Protein AF-A0A8K0NJN9-F1 (afdb_monomer_lite)

Radius of gyration: 17.13 Å; chains: 1; bounding box: 61×33×38 Å

Foldseek 3Di:
DPPPQLAAAEAEPPDDDPPPPDPPPPPVVVLVVQVVVLLVVLCVPLNDQSSQFRYKYFPFDFDKDWDDDPNWIWIDDTWTKIFTAGPVRDTPWIWTADPPDQVNGRIATPPCSSVVNDGSRVRTDTDPPPPPPDPD

Secondary structure (DSSP, 8-state):
-------PEEE------TT-S-GGG--HHHHHHHHHHHHHHHHHHH-SSGGG--EEEE-S-SEEEEEEETTEEEEEEEEEEEEEE-TT--EEEEEEEEEEEETTEEEEESSGGGTTT--GGGGPEE----------

Sequence (136 aa):
MSKSSQGIKFVWKNLKDKGSSSSSNFNRTKAQELICGSIETASKQYGGKIRNATTVEEVDVPHTTNHRVNDKVYTDPMHTVLEMKNEKDKRITTAHFYWDKLGGKYLWYSKLTFNGAASSKDHWIEEDSNDEEKKE

pLDDT: mean 80.74, std 17.08, range [32.06, 96.06]

Organism: NCBI:txid83212

Structure (mmCIF, N/CA/C/O backbone):
data_AF-A0A8K0NJN9-F1
#
_entry.id   AF-A0A8K0NJN9-F1
#
loop_
_atom_site.group_PDB
_atom_site.id
_atom_site.type_symbol
_atom_site.label_atom_id
_atom_site.label_alt_id
_atom_site.label_comp_id
_atom_site.label_asym_id
_atom_site.label_entity_id
_atom_site.label_seq_id
_atom_site.pdbx_PDB_ins_code
_atom_site.Cartn_x
_atom_site.Cartn_y
_atom_site.Cartn_z
_atom_site.occupancy
_atom_site.B_iso_or_equiv
_atom_site.auth_seq_id
_atom_site.auth_comp_id
_atom_site.auth_asym_id
_atom_site.auth_atom_id
_atom_site.pdbx_PDB_model_num
ATOM 1 N N . MET A 1 1 ? -23.543 17.619 6.885 1.00 32.06 1 MET A N 1
ATOM 2 C CA . MET A 1 1 ? -22.749 17.096 8.019 1.00 32.06 1 MET A CA 1
ATOM 3 C C . MET A 1 1 ? -21.691 16.147 7.473 1.00 32.06 1 MET A C 1
ATOM 5 O O . MET A 1 1 ? -22.043 15.064 7.018 1.00 32.06 1 MET A O 1
ATOM 9 N N . SER A 1 2 ? -20.429 16.583 7.410 1.00 34.75 2 SER A N 1
ATOM 10 C CA . SER A 1 2 ? -19.317 15.740 6.952 1.00 34.75 2 SER A CA 1
ATOM 11 C C . SER A 1 2 ? -19.036 14.703 8.038 1.00 34.75 2 SER A C 1
ATOM 13 O O . SER A 1 2 ? -18.742 15.079 9.169 1.00 34.75 2 SER A O 1
ATOM 15 N N . LYS A 1 3 ? -19.231 13.413 7.741 1.00 40.59 3 LYS A N 1
ATOM 16 C CA . LYS A 1 3 ? -18.891 12.327 8.668 1.00 40.59 3 LYS A CA 1
ATOM 17 C C . LYS A 1 3 ? -17.393 12.424 8.936 1.00 40.59 3 LYS A C 1
ATOM 19 O O . LYS A 1 3 ? -16.617 12.183 8.016 1.00 40.59 3 LYS A O 1
ATOM 24 N N . SER A 1 4 ? -17.023 12.791 10.160 1.00 37.09 4 SER A N 1
ATOM 25 C CA . SER A 1 4 ? -15.656 12.732 10.664 1.00 37.09 4 SER A CA 1
ATOM 26 C C . SER A 1 4 ? -15.038 11.414 10.210 1.00 37.09 4 SER A C 1
ATOM 28 O O . SER A 1 4 ? -15.614 10.350 10.456 1.00 37.09 4 SER A O 1
ATOM 30 N N . SER A 1 5 ? -13.934 11.484 9.468 1.00 50.25 5 SER A N 1
ATOM 31 C CA . SER A 1 5 ? -13.149 10.306 9.127 1.00 50.25 5 SER A CA 1
ATOM 32 C C . SER A 1 5 ? -12.854 9.572 10.432 1.00 50.25 5 SER A C 1
ATOM 34 O O . SER A 1 5 ? -12.302 10.147 11.368 1.00 50.25 5 SER A O 1
ATOM 36 N N . GLN A 1 6 ? -13.305 8.321 10.531 1.00 59.25 6 GLN A N 1
ATOM 37 C CA . GLN A 1 6 ? -12.907 7.416 11.605 1.00 59.25 6 GLN A CA 1
ATOM 38 C C . GLN A 1 6 ? -11.375 7.477 11.643 1.00 59.25 6 GLN A C 1
ATOM 40 O O . GLN A 1 6 ? -10.736 7.210 10.623 1.00 59.25 6 GLN A O 1
ATOM 45 N N . GLY A 1 7 ? -10.798 7.966 12.743 1.00 74.56 7 GLY A N 1
ATOM 46 C CA . GLY A 1 7 ? -9.361 8.207 12.821 1.00 74.56 7 GLY A CA 1
ATOM 47 C C . GLY A 1 7 ? -8.625 6.884 12.666 1.00 74.56 7 GLY A C 1
ATOM 48 O O . GLY A 1 7 ? -8.637 6.068 13.583 1.00 74.56 7 GLY A O 1
ATOM 49 N N . ILE A 1 8 ? -8.035 6.645 11.494 1.00 87.69 8 ILE A N 1
ATOM 50 C CA . ILE A 1 8 ? -7.273 5.425 11.234 1.00 87.69 8 ILE A CA 1
ATOM 51 C C . ILE A 1 8 ? -6.042 5.451 12.140 1.00 87.69 8 ILE A C 1
ATOM 53 O O . ILE A 1 8 ? -5.221 6.367 12.068 1.00 87.69 8 ILE A O 1
ATOM 57 N N . LYS A 1 9 ? -5.905 4.439 12.996 1.00 91.38 9 LYS A N 1
ATOM 58 C CA . LYS A 1 9 ? -4.721 4.245 13.826 1.00 91.38 9 LYS A CA 1
ATOM 59 C C . LYS A 1 9 ? -3.587 3.695 12.967 1.00 91.38 9 LYS A C 1
ATOM 61 O O . LYS A 1 9 ? -3.761 2.688 12.286 1.00 91.38 9 LYS A O 1
ATOM 66 N N . PHE A 1 10 ? -2.410 4.296 13.070 1.00 91.00 10 PHE A N 1
ATOM 67 C CA . PHE A 1 10 ? -1.199 3.771 12.449 1.00 91.00 10 PHE A CA 1
ATOM 68 C C . PHE A 1 10 ? -0.312 3.093 13.487 1.00 91.00 10 PHE A C 1
ATOM 70 O O . PHE A 1 10 ? -0.076 3.631 14.569 1.00 91.00 10 PHE A O 1
ATOM 77 N N . VAL A 1 11 ? 0.174 1.901 13.153 1.00 91.75 11 VAL A N 1
ATOM 78 C CA . VAL A 1 11 ? 1.130 1.142 13.960 1.00 91.75 11 VAL A CA 1
ATOM 79 C C . VAL A 1 11 ? 2.398 0.960 13.134 1.00 91.75 11 VAL A C 1
ATOM 81 O O . VAL A 1 11 ? 2.503 0.038 12.330 1.00 91.75 11 VAL A O 1
ATOM 84 N N . TRP A 1 12 ? 3.355 1.867 13.330 1.00 87.44 12 TRP A N 1
ATOM 85 C CA . TRP A 1 12 ? 4.695 1.780 12.749 1.00 87.44 12 TRP A CA 1
ATOM 86 C C . TRP A 1 12 ? 5.577 0.932 13.658 1.00 87.44 12 TRP A C 1
ATOM 88 O O . TRP A 1 12 ? 5.819 1.307 14.808 1.00 87.44 12 TRP A O 1
ATOM 98 N N . LYS A 1 13 ? 6.050 -0.213 13.170 1.00 83.69 13 LYS A N 1
ATOM 99 C CA . LYS A 1 13 ? 6.744 -1.194 14.010 1.00 83.69 13 LYS A CA 1
ATOM 100 C C . LYS A 1 13 ? 8.228 -0.900 14.199 1.00 83.69 13 LYS A C 1
ATOM 102 O O . LYS A 1 13 ? 8.862 -1.573 15.005 1.00 83.69 13 LYS A O 1
ATOM 107 N N . ASN A 1 14 ? 8.774 0.122 13.529 1.00 72.94 14 ASN A N 1
ATOM 108 C CA . ASN A 1 14 ? 10.221 0.386 13.523 1.00 72.94 14 ASN A CA 1
ATOM 109 C C . ASN A 1 14 ? 10.999 -0.881 13.151 1.00 72.94 14 ASN A C 1
ATOM 111 O O . ASN A 1 14 ? 11.968 -1.242 13.823 1.00 72.94 14 ASN A O 1
ATOM 115 N N . LEU A 1 15 ? 10.527 -1.577 12.118 1.00 71.75 15 LEU A N 1
ATOM 116 C CA . LEU A 1 15 ? 11.186 -2.779 11.641 1.00 71.75 15 LEU A CA 1
ATOM 117 C C . LEU A 1 15 ? 12.607 -2.392 11.210 1.00 71.75 15 LEU A C 1
ATOM 119 O O . LEU A 1 15 ? 12.816 -1.382 10.538 1.00 71.75 15 LEU A O 1
ATOM 123 N N . LYS A 1 16 ? 13.596 -3.136 11.702 1.00 62.12 16 LYS A N 1
ATOM 124 C CA . LYS A 1 16 ? 15.005 -2.936 11.370 1.00 62.12 16 LYS A CA 1
ATOM 125 C C . LYS A 1 16 ? 15.432 -4.105 10.509 1.00 62.12 16 LYS A C 1
ATOM 127 O O . LYS A 1 16 ? 15.425 -5.224 11.015 1.00 62.12 16 LYS A O 1
ATOM 132 N N . ASP A 1 17 ? 15.887 -3.834 9.294 1.00 54.69 17 ASP A N 1
ATOM 133 C CA . ASP A 1 17 ? 16.614 -4.834 8.523 1.00 54.69 17 ASP A CA 1
ATOM 134 C C . ASP A 1 17 ? 18.117 -4.633 8.673 1.00 54.69 17 ASP A C 1
ATOM 136 O O . ASP A 1 17 ? 18.657 -3.538 8.495 1.00 54.69 17 ASP A O 1
ATOM 140 N N . LYS A 1 18 ? 18.805 -5.723 9.018 1.00 45.16 18 LYS A N 1
ATOM 141 C CA . LYS A 1 18 ? 20.260 -5.829 8.923 1.00 45.16 18 LYS A CA 1
ATOM 142 C C . LYS A 1 18 ? 20.634 -5.822 7.436 1.00 45.16 18 LYS A C 1
ATOM 144 O O . LYS A 1 18 ? 20.739 -6.884 6.841 1.00 45.16 18 LYS A O 1
ATOM 149 N N . GLY A 1 19 ? 20.828 -4.646 6.843 1.00 42.25 19 GLY A N 1
ATOM 150 C CA . GLY A 1 19 ? 21.400 -4.527 5.493 1.00 42.25 19 GLY A CA 1
ATOM 151 C C . GLY A 1 19 ? 20.659 -3.621 4.512 1.00 42.25 19 GLY A C 1
ATOM 152 O O . GLY A 1 19 ? 21.197 -3.362 3.442 1.00 42.25 19 GLY A O 1
ATOM 153 N N . SER A 1 20 ? 19.488 -3.084 4.864 1.00 46.72 20 SER A N 1
ATOM 154 C CA . SER A 1 20 ? 18.871 -2.013 4.074 1.00 46.72 20 SER A CA 1
ATOM 155 C C . SER A 1 20 ? 19.560 -0.694 4.418 1.00 46.72 20 SER A C 1
ATOM 157 O O . SER A 1 20 ? 19.474 -0.204 5.550 1.00 46.72 20 SER A O 1
ATOM 159 N N . SER A 1 21 ? 20.314 -0.151 3.465 1.00 43.78 21 SER A N 1
ATOM 160 C CA . SER A 1 21 ? 20.948 1.160 3.547 1.00 43.78 21 SER A CA 1
ATOM 161 C C . SER A 1 21 ? 19.873 2.210 3.832 1.00 43.78 21 SER A C 1
ATOM 163 O O . SER A 1 21 ? 19.175 2.688 2.945 1.00 43.78 21 SER A O 1
ATOM 165 N N . SER A 1 22 ? 19.778 2.592 5.100 1.00 43.72 22 SER A N 1
ATOM 166 C CA . SER A 1 22 ? 19.218 3.864 5.536 1.00 43.72 22 SER A CA 1
ATOM 167 C C . SER A 1 22 ? 17.709 4.032 5.325 1.00 43.72 22 SER A C 1
ATOM 169 O O . SER A 1 22 ? 17.236 4.871 4.561 1.00 43.72 22 SER A O 1
ATOM 171 N N . SER A 1 23 ? 16.953 3.411 6.230 1.00 48.59 23 SER A N 1
ATOM 172 C CA . SER A 1 23 ? 15.639 3.863 6.715 1.00 48.59 23 SER A CA 1
ATOM 173 C C . SER A 1 23 ? 15.642 5.284 7.334 1.00 48.59 23 SER A C 1
ATOM 175 O O . SER A 1 23 ? 14.732 5.634 8.086 1.00 48.59 23 SER A O 1
ATOM 177 N N . SER A 1 24 ? 16.670 6.110 7.095 1.00 50.38 24 SER A N 1
ATOM 178 C CA . SER A 1 24 ? 16.899 7.383 7.792 1.00 50.38 24 SER A CA 1
ATOM 179 C C . SER A 1 24 ? 16.035 8.538 7.280 1.00 50.38 24 SER A C 1
ATOM 181 O O . SER A 1 24 ? 15.949 9.556 7.957 1.00 50.38 24 SER A O 1
ATOM 183 N N . ASN A 1 25 ? 15.356 8.381 6.136 1.00 57.81 25 ASN A N 1
ATOM 184 C CA . ASN A 1 25 ? 14.527 9.432 5.525 1.00 57.81 25 ASN A CA 1
ATOM 185 C C . ASN A 1 25 ? 13.031 9.069 5.420 1.00 57.81 25 ASN A C 1
ATOM 187 O O . ASN A 1 25 ? 12.273 9.766 4.742 1.00 57.81 25 ASN A O 1
ATOM 191 N N . PHE A 1 26 ? 12.574 7.997 6.081 1.00 70.50 26 PHE A N 1
ATOM 192 C CA . PHE A 1 26 ? 11.159 7.613 6.050 1.00 70.50 26 PHE A CA 1
ATOM 193 C C . PHE A 1 26 ? 10.301 8.589 6.871 1.00 70.50 26 PHE A C 1
ATOM 195 O O . PHE A 1 26 ? 10.194 8.498 8.097 1.00 70.50 26 PHE A O 1
ATOM 202 N N . ASN A 1 27 ? 9.667 9.543 6.186 1.00 82.31 27 ASN A N 1
ATOM 203 C CA . ASN A 1 27 ? 8.772 10.515 6.808 1.00 82.31 27 ASN A CA 1
ATOM 204 C C . ASN A 1 27 ? 7.382 9.905 7.049 1.00 82.31 27 ASN A C 1
ATOM 206 O O . ASN A 1 27 ? 6.471 10.040 6.232 1.00 82.31 27 ASN A O 1
ATOM 210 N N . ARG A 1 28 ? 7.212 9.266 8.209 1.00 84.50 28 ARG A N 1
ATOM 211 C CA . ARG A 1 28 ? 5.945 8.644 8.631 1.00 84.50 28 ARG A CA 1
ATOM 212 C C . ARG A 1 28 ? 4.742 9.566 8.531 1.00 84.50 28 ARG A C 1
ATOM 214 O O . ARG A 1 28 ? 3.685 9.115 8.115 1.00 84.50 28 ARG A O 1
ATOM 221 N N . THR A 1 29 ? 4.889 10.843 8.869 1.00 87.12 29 THR A N 1
ATOM 222 C CA . THR A 1 29 ? 3.782 11.804 8.791 1.00 87.12 29 THR A CA 1
ATOM 223 C C . THR A 1 29 ? 3.277 11.928 7.356 1.00 87.12 29 THR A C 1
ATOM 225 O O . THR A 1 29 ? 2.092 11.720 7.108 1.00 87.12 29 THR A O 1
ATOM 228 N N . LYS A 1 30 ? 4.188 12.138 6.398 1.00 88.50 30 LYS A N 1
ATOM 229 C CA . LYS A 1 30 ? 3.845 12.184 4.971 1.00 88.50 30 LYS A CA 1
ATOM 230 C C . LYS A 1 30 ? 3.271 10.849 4.481 1.00 88.50 30 LYS A C 1
ATOM 232 O O . LYS A 1 30 ? 2.302 10.843 3.729 1.00 88.50 30 LYS A O 1
ATOM 237 N N . ALA A 1 31 ? 3.822 9.720 4.934 1.00 88.31 31 ALA A N 1
ATOM 238 C CA . ALA A 1 31 ? 3.291 8.392 4.612 1.00 88.31 31 ALA A CA 1
ATOM 239 C C . ALA A 1 31 ? 1.815 8.270 5.006 1.00 88.31 31 ALA A C 1
ATOM 241 O O . ALA A 1 31 ? 0.981 7.888 4.190 1.00 88.31 31 ALA A O 1
ATOM 242 N N . GLN A 1 32 ? 1.489 8.632 6.251 1.00 91.81 32 GLN A N 1
ATOM 243 C CA . GLN A 1 32 ? 0.131 8.563 6.787 1.00 91.81 32 GLN A CA 1
ATOM 244 C C . GLN A 1 32 ? -0.840 9.404 5.963 1.00 91.81 32 GLN A C 1
ATOM 246 O O . GLN A 1 32 ? -1.923 8.925 5.643 1.00 91.81 32 GLN A O 1
ATOM 251 N N . GLU A 1 33 ? -0.455 10.624 5.584 1.00 91.19 33 GLU A N 1
ATOM 252 C CA . GLU A 1 33 ? -1.283 11.502 4.749 1.00 91.19 33 GLU A CA 1
ATOM 253 C C . GLU A 1 33 ? -1.594 10.861 3.390 1.00 91.19 33 GLU A C 1
ATOM 255 O O . GLU A 1 33 ? -2.758 10.774 2.990 1.00 91.19 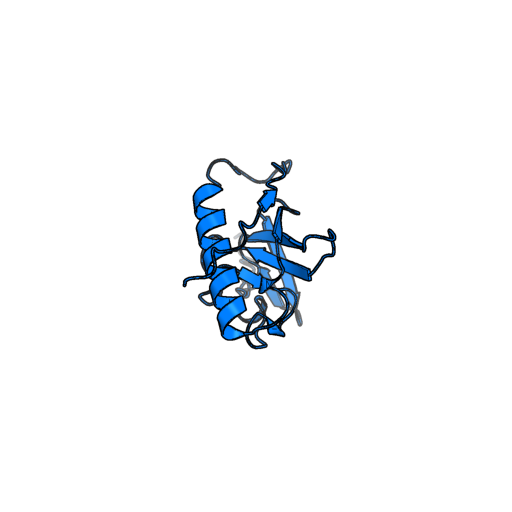33 GLU A O 1
ATOM 260 N N . LEU A 1 34 ? -0.567 10.342 2.708 1.00 92.50 34 LEU A N 1
ATOM 261 C CA . LEU A 1 34 ? -0.712 9.692 1.403 1.00 92.50 34 LEU A CA 1
ATOM 262 C C . LEU A 1 34 ? -1.536 8.400 1.485 1.00 92.50 34 LEU A C 1
ATOM 264 O O . LEU A 1 34 ? -2.374 8.136 0.615 1.00 92.50 34 LEU A O 1
ATOM 268 N N . ILE A 1 35 ? -1.327 7.607 2.539 1.00 92.44 35 ILE A N 1
ATOM 269 C CA . ILE A 1 35 ? -2.073 6.375 2.805 1.00 92.44 35 ILE A CA 1
ATOM 270 C C . ILE A 1 35 ? -3.541 6.703 3.079 1.00 92.44 35 ILE A C 1
ATOM 272 O O . ILE A 1 35 ? -4.418 6.128 2.437 1.00 92.44 35 ILE A O 1
ATOM 276 N N . CYS A 1 36 ? -3.826 7.664 3.961 1.00 91.06 36 CYS A N 1
ATOM 277 C CA . CYS A 1 36 ? -5.186 8.112 4.260 1.00 91.06 36 CYS A CA 1
ATOM 278 C C . CYS A 1 36 ? -5.911 8.609 3.006 1.00 91.06 36 CYS A C 1
ATOM 280 O O . CYS A 1 36 ? -7.024 8.157 2.735 1.00 91.06 36 CYS A O 1
ATOM 282 N N . GLY A 1 37 ? -5.278 9.468 2.200 1.00 90.00 37 GLY A N 1
ATOM 283 C CA . GLY A 1 37 ? -5.876 9.963 0.955 1.00 90.00 37 GLY A CA 1
ATOM 284 C C . GLY A 1 37 ? -6.151 8.846 -0.060 1.00 90.00 37 GLY A C 1
ATOM 285 O O . GLY A 1 37 ? -7.196 8.830 -0.720 1.00 90.00 37 GLY A O 1
ATOM 286 N N . SER A 1 38 ? -5.255 7.859 -0.144 1.00 90.56 38 SER A N 1
ATOM 287 C CA . SER A 1 38 ? -5.431 6.688 -1.011 1.00 90.56 38 SER A CA 1
ATOM 288 C C . SER A 1 38 ? -6.581 5.790 -0.534 1.00 90.56 38 SER A C 1
ATOM 290 O O . SER A 1 38 ? -7.412 5.373 -1.342 1.00 90.56 38 SER A O 1
ATOM 292 N N . ILE A 1 39 ? -6.694 5.557 0.779 1.00 89.81 39 ILE A N 1
ATOM 293 C CA . ILE A 1 39 ? -7.795 4.798 1.396 1.00 89.81 39 ILE A CA 1
ATOM 294 C C . ILE A 1 39 ? -9.136 5.506 1.199 1.00 89.81 39 ILE A C 1
ATOM 296 O O . ILE A 1 39 ? -10.139 4.853 0.901 1.00 89.81 39 ILE A O 1
ATOM 300 N N . GLU A 1 40 ? -9.177 6.829 1.353 1.00 87.50 40 GLU A N 1
ATOM 301 C CA . GLU A 1 40 ? -10.386 7.622 1.141 1.00 87.50 40 GLU A CA 1
ATOM 302 C C . GLU A 1 40 ? -10.851 7.538 -0.318 1.00 87.50 40 GLU A C 1
ATOM 304 O O . GLU A 1 40 ? -12.028 7.272 -0.579 1.00 87.50 40 GLU A O 1
ATOM 309 N N . THR A 1 41 ? -9.921 7.687 -1.266 1.00 86.94 41 THR A N 1
ATOM 310 C CA . THR A 1 41 ? -10.195 7.549 -2.704 1.00 86.94 41 THR A CA 1
ATOM 311 C C . THR A 1 41 ? -10.737 6.158 -3.022 1.00 86.94 41 THR A C 1
ATOM 313 O O . THR A 1 41 ? -11.813 6.035 -3.607 1.00 86.94 41 THR A O 1
ATOM 316 N N . ALA A 1 42 ? -10.061 5.102 -2.559 1.00 86.06 42 ALA A N 1
ATOM 317 C CA . ALA A 1 42 ? -10.500 3.726 -2.769 1.00 86.06 42 ALA A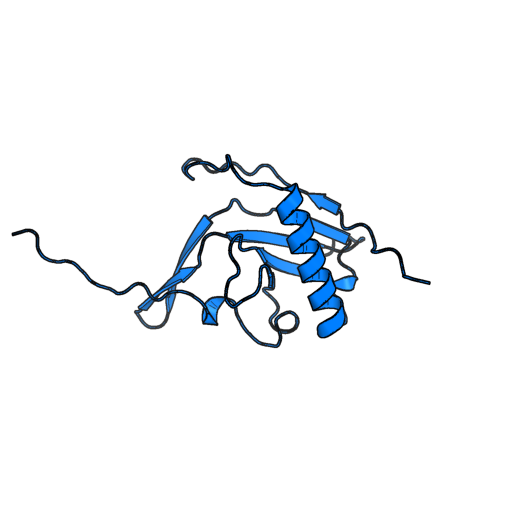 CA 1
ATOM 318 C C . ALA A 1 42 ? -11.866 3.441 -2.118 1.00 86.06 42 ALA A C 1
ATOM 320 O O . ALA A 1 42 ? -12.707 2.759 -2.703 1.00 86.06 42 ALA A O 1
ATOM 321 N N . SER A 1 43 ? -12.124 3.998 -0.929 1.00 84.56 43 SER A N 1
ATOM 322 C CA . SER A 1 43 ? -13.410 3.870 -0.230 1.00 84.56 43 SER A CA 1
ATOM 323 C C . SER A 1 43 ? -14.558 4.516 -1.000 1.00 84.56 43 SER A C 1
ATOM 325 O O . SER A 1 43 ? -15.656 3.959 -1.027 1.00 84.56 43 SER A O 1
ATOM 327 N N . LYS A 1 44 ? -14.317 5.687 -1.603 1.00 85.75 44 LYS A N 1
ATOM 328 C CA . LYS A 1 44 ? -15.296 6.410 -2.426 1.00 85.75 44 LYS A CA 1
ATOM 329 C C . LYS A 1 44 ? -15.545 5.698 -3.754 1.00 85.75 44 LYS A C 1
ATOM 331 O O . LYS A 1 44 ? -16.693 5.578 -4.162 1.00 85.75 44 LYS A O 1
ATOM 336 N N . GLN A 1 45 ? -14.483 5.221 -4.400 1.00 84.12 45 GLN A N 1
ATOM 337 C CA . GLN A 1 45 ? -14.546 4.686 -5.758 1.00 84.12 45 GLN A CA 1
ATOM 338 C C . GLN A 1 45 ? -15.024 3.229 -5.818 1.00 84.12 45 GLN A C 1
ATOM 340 O O . GLN A 1 45 ? -15.777 2.873 -6.717 1.00 84.12 45 GLN A O 1
ATOM 345 N N . TYR A 1 46 ? -14.613 2.389 -4.863 1.00 78.56 46 TYR A N 1
ATOM 346 C CA . TYR A 1 46 ? -14.824 0.934 -4.921 1.00 78.56 46 TYR A CA 1
ATOM 347 C C . TYR A 1 46 ? -15.630 0.377 -3.742 1.00 78.56 46 TYR A C 1
ATOM 349 O O . TYR A 1 46 ? -15.653 -0.833 -3.539 1.00 78.56 46 TYR A O 1
ATOM 357 N N . GLY A 1 47 ? -16.235 1.267 -2.944 1.00 64.12 47 GLY A N 1
ATOM 358 C CA . GLY A 1 47 ? -17.208 1.022 -1.875 1.00 64.12 47 GLY A CA 1
ATOM 359 C C . GLY A 1 47 ? -17.324 -0.405 -1.319 1.00 64.12 47 GLY A C 1
ATOM 360 O O . GLY A 1 47 ? -17.928 -1.275 -1.935 1.00 64.12 47 GLY A O 1
ATOM 361 N N . GLY A 1 48 ? -16.896 -0.617 -0.065 1.00 65.31 48 GLY A N 1
ATOM 362 C CA . GLY A 1 48 ? -17.587 -1.626 0.755 1.00 65.31 48 GLY A CA 1
ATOM 363 C C . GLY A 1 48 ? -16.865 -2.188 1.972 1.00 65.31 48 GLY A C 1
ATOM 364 O O . GLY A 1 48 ? -17.518 -2.496 2.962 1.00 65.31 48 GLY A O 1
ATOM 365 N N . LYS A 1 49 ? -15.538 -2.338 1.955 1.00 71.38 49 LYS A N 1
ATOM 366 C CA . LYS A 1 49 ? -14.836 -2.988 3.088 1.00 71.38 49 LYS A CA 1
ATOM 367 C C . LYS A 1 49 ? -13.659 -2.199 3.617 1.00 71.38 49 LYS A C 1
ATOM 369 O O . LYS A 1 49 ? -13.444 -2.188 4.822 1.00 71.38 49 LYS A O 1
ATOM 374 N N . ILE A 1 50 ? -12.948 -1.498 2.743 1.00 79.75 50 ILE A N 1
ATOM 375 C CA . ILE A 1 50 ? -11.791 -0.706 3.151 1.00 79.75 50 ILE A CA 1
ATOM 376 C C . ILE A 1 50 ? -12.177 0.511 4.004 1.00 79.75 50 ILE A C 1
ATOM 378 O O . ILE A 1 50 ? -11.419 0.901 4.880 1.00 79.75 50 ILE A O 1
ATOM 382 N N . ARG A 1 51 ? -13.413 1.010 3.858 1.00 74.44 51 ARG A N 1
ATOM 383 C CA . ARG A 1 51 ? -14.003 2.031 4.738 1.00 74.44 51 ARG A CA 1
ATOM 384 C C . ARG A 1 51 ? -14.078 1.599 6.208 1.00 74.44 51 ARG A C 1
ATOM 386 O O . ARG A 1 51 ? -14.092 2.451 7.082 1.00 74.44 51 ARG A O 1
ATOM 393 N N . ASN A 1 52 ? -14.135 0.294 6.473 1.00 83.06 52 ASN A N 1
ATOM 394 C CA . ASN A 1 52 ? -14.178 -0.243 7.834 1.00 83.06 52 ASN A CA 1
ATOM 395 C C . ASN A 1 52 ? -12.772 -0.452 8.413 1.00 83.06 52 ASN A C 1
ATOM 397 O O . ASN A 1 52 ? -12.645 -1.042 9.485 1.00 83.06 52 ASN A O 1
ATOM 401 N N . ALA A 1 53 ? -11.719 -0.063 7.686 1.00 87.88 53 ALA A N 1
ATOM 402 C CA . ALA A 1 53 ? -10.370 -0.095 8.214 1.00 87.88 53 ALA A CA 1
ATOM 403 C C . ALA A 1 53 ? -10.233 0.955 9.313 1.00 87.88 53 ALA A C 1
ATOM 405 O O . ALA A 1 53 ? -10.509 2.133 9.104 1.00 87.88 53 ALA A O 1
ATOM 406 N N . THR A 1 54 ? -9.787 0.510 10.477 1.00 90.75 54 THR A N 1
ATOM 407 C CA . THR A 1 54 ? -9.531 1.358 11.643 1.00 90.75 54 THR A CA 1
ATOM 408 C C . THR A 1 54 ? -8.072 1.325 12.057 1.00 90.75 54 THR A C 1
ATOM 410 O O . THR A 1 54 ? -7.638 2.217 12.778 1.00 90.75 54 THR A O 1
ATOM 413 N N . THR A 1 55 ? -7.306 0.343 11.573 1.00 93.00 55 THR A N 1
ATOM 414 C CA . THR A 1 55 ? -5.869 0.228 11.819 1.00 93.00 55 THR A CA 1
ATOM 415 C C . THR A 1 55 ? -5.126 -0.056 10.519 1.00 93.00 55 THR A C 1
ATOM 417 O O . THR A 1 55 ? -5.558 -0.895 9.724 1.00 93.00 55 THR A O 1
ATOM 420 N N . VAL A 1 56 ? -3.995 0.621 10.337 1.00 93.38 56 VAL A N 1
ATOM 421 C CA . VAL A 1 56 ? -2.969 0.322 9.336 1.00 93.38 56 VAL A CA 1
ATOM 422 C C . VAL A 1 56 ? -1.681 -0.012 10.078 1.00 93.38 56 VAL A C 1
ATOM 424 O O 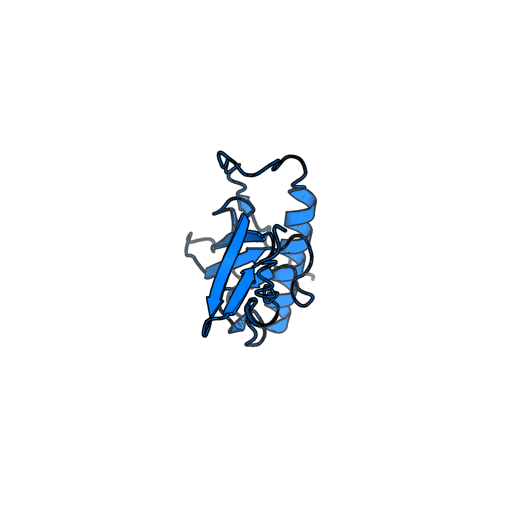. VAL A 1 56 ? -1.192 0.781 10.882 1.00 93.38 56 VAL A O 1
ATOM 427 N N . GLU A 1 57 ? -1.148 -1.198 9.833 1.00 94.00 57 GLU A N 1
ATOM 428 C CA . GLU A 1 57 ? 0.018 -1.736 10.525 1.00 94.00 57 GLU A CA 1
ATOM 429 C C . GLU A 1 57 ? 1.134 -2.003 9.520 1.00 94.00 57 GLU A C 1
ATOM 431 O O . GLU A 1 57 ? 0.923 -2.700 8.532 1.00 94.00 57 GLU A O 1
ATOM 436 N N . GLU A 1 58 ? 2.315 -1.442 9.767 1.00 92.06 58 GLU A N 1
ATOM 437 C CA . GLU A 1 58 ? 3.529 -1.777 9.022 1.00 92.06 58 GLU A CA 1
ATOM 438 C C . GLU A 1 58 ? 3.919 -3.219 9.352 1.00 92.06 58 GLU A C 1
ATOM 440 O O . GLU A 1 58 ? 4.136 -3.557 10.522 1.00 92.06 58 GLU A O 1
ATOM 445 N N . VAL A 1 59 ? 3.965 -4.078 8.335 1.00 90.38 59 VAL A N 1
ATOM 446 C CA . VAL A 1 59 ? 4.315 -5.495 8.511 1.00 90.38 59 VAL A CA 1
ATOM 447 C C . VAL A 1 59 ? 5.678 -5.846 7.941 1.00 90.38 59 VAL A C 1
ATOM 449 O O . VAL A 1 59 ? 6.205 -6.891 8.310 1.00 90.38 59 VAL A O 1
ATOM 452 N N . ASP A 1 60 ? 6.254 -4.973 7.113 1.00 87.62 60 ASP A N 1
ATOM 453 C CA . ASP A 1 60 ? 7.565 -5.198 6.514 1.00 87.62 60 ASP A CA 1
ATOM 454 C C . ASP A 1 60 ? 8.398 -3.915 6.409 1.00 87.62 60 ASP A C 1
ATOM 456 O O . ASP A 1 60 ? 7.852 -2.810 6.326 1.00 87.62 60 ASP A O 1
ATOM 460 N N . VAL A 1 61 ? 9.723 -4.054 6.414 1.00 83.94 61 VAL A N 1
ATOM 461 C CA . VAL A 1 61 ? 10.622 -2.933 6.124 1.00 83.94 61 VAL A CA 1
ATOM 462 C C . VAL A 1 61 ? 10.471 -2.496 4.665 1.00 83.94 61 VAL A C 1
ATOM 464 O O . VAL A 1 61 ? 10.079 -3.305 3.823 1.00 83.94 61 VAL A O 1
ATOM 467 N N . PRO A 1 62 ? 10.797 -1.239 4.322 1.00 85.00 62 PRO A N 1
ATOM 468 C CA . PRO A 1 62 ? 10.956 -0.851 2.929 1.00 85.00 62 PRO A CA 1
ATOM 469 C C . PRO A 1 62 ? 11.994 -1.725 2.209 1.00 85.00 62 PRO A C 1
ATOM 471 O O . PRO A 1 62 ? 13.147 -1.798 2.645 1.00 85.00 62 PRO A O 1
ATOM 474 N N . HIS A 1 63 ? 11.586 -2.361 1.112 1.00 84.75 63 HIS A N 1
ATOM 475 C CA . HIS A 1 63 ? 12.419 -3.251 0.307 1.00 84.75 63 HIS A CA 1
ATOM 476 C C . HIS A 1 63 ? 12.074 -3.166 -1.188 1.00 84.75 63 HIS A C 1
ATOM 478 O O . HIS A 1 63 ? 10.998 -2.711 -1.578 1.00 84.75 63 HIS A O 1
ATOM 484 N N . THR A 1 64 ? 13.000 -3.622 -2.028 1.00 88.50 64 THR A N 1
ATOM 485 C CA . THR A 1 64 ? 12.767 -3.958 -3.440 1.00 88.50 64 THR A CA 1
ATOM 486 C C . THR A 1 64 ? 12.702 -5.474 -3.579 1.00 88.50 64 THR A C 1
ATOM 488 O O . THR A 1 64 ? 13.309 -6.203 -2.791 1.00 88.50 64 THR A O 1
ATOM 491 N N . THR A 1 65 ? 11.967 -5.989 -4.561 1.00 88.56 65 THR A N 1
ATOM 492 C CA . THR A 1 65 ? 11.923 -7.439 -4.806 1.00 88.56 65 THR A CA 1
ATOM 493 C C . THR A 1 65 ? 11.924 -7.736 -6.290 1.00 88.56 65 THR A C 1
ATOM 495 O O . THR A 1 65 ? 11.133 -7.180 -7.045 1.00 88.56 65 THR A O 1
ATOM 498 N N . ASN A 1 66 ? 12.791 -8.659 -6.698 1.00 90.38 66 ASN A N 1
ATOM 499 C CA . ASN A 1 66 ? 12.829 -9.138 -8.071 1.00 90.38 66 ASN A CA 1
ATOM 500 C C . ASN A 1 66 ? 11.921 -10.363 -8.194 1.00 90.38 66 ASN A C 1
ATOM 502 O O . ASN A 1 66 ? 11.948 -11.285 -7.375 1.00 90.38 66 ASN A O 1
ATOM 506 N N . HIS A 1 67 ? 11.105 -10.374 -9.238 1.00 89.50 67 HIS A N 1
ATOM 507 C CA . HIS A 1 67 ? 10.124 -11.403 -9.526 1.00 89.50 67 HIS A CA 1
ATOM 508 C C . HIS A 1 67 ? 10.362 -11.970 -10.916 1.00 89.50 67 HIS A C 1
ATOM 510 O O . HIS A 1 67 ? 10.433 -11.236 -11.896 1.00 89.50 67 HIS A O 1
ATOM 516 N N . ARG A 1 68 ? 10.420 -13.298 -11.021 1.00 88.69 68 ARG A N 1
ATOM 517 C CA . ARG A 1 68 ? 10.525 -13.972 -12.315 1.00 88.69 68 ARG A CA 1
ATOM 518 C C . ARG A 1 68 ? 9.138 -14.296 -12.865 1.00 88.69 68 ARG A C 1
ATOM 520 O O . ARG A 1 68 ? 8.345 -14.939 -12.177 1.00 88.69 68 ARG A O 1
ATOM 527 N N . VAL A 1 69 ? 8.850 -13.872 -14.094 1.00 84.56 69 VAL A N 1
ATOM 528 C CA . VAL A 1 69 ? 7.590 -14.148 -14.803 1.00 84.56 69 VAL A CA 1
ATOM 529 C C . VAL A 1 69 ? 7.917 -14.493 -16.255 1.00 84.56 69 VAL A C 1
ATOM 531 O O . VAL A 1 69 ? 8.456 -13.655 -16.967 1.00 84.56 69 VAL A O 1
ATOM 534 N N . ASN A 1 70 ? 7.584 -15.711 -16.699 1.00 84.06 70 ASN A N 1
ATOM 535 C CA . ASN A 1 70 ? 7.836 -16.196 -18.069 1.00 84.06 70 ASN A CA 1
ATOM 536 C C . ASN A 1 70 ? 9.282 -15.931 -18.542 1.00 84.06 70 ASN A C 1
ATOM 538 O O . ASN A 1 70 ? 9.500 -15.246 -19.536 1.00 84.06 70 ASN A O 1
ATOM 542 N N . ASP A 1 71 ? 10.256 -16.423 -17.769 1.00 84.06 71 ASP A N 1
ATOM 543 C CA . ASP A 1 71 ? 11.712 -16.291 -17.972 1.00 84.06 71 ASP A CA 1
ATOM 544 C C . ASP A 1 71 ? 12.311 -14.881 -17.885 1.00 84.06 71 ASP A C 1
ATOM 546 O O . ASP A 1 71 ? 13.527 -14.755 -17.736 1.00 84.06 71 ASP A O 1
ATOM 550 N N . LYS A 1 72 ? 11.481 -13.839 -17.834 1.00 87.38 72 LYS A N 1
ATOM 551 C CA . LYS A 1 72 ? 11.891 -12.449 -17.620 1.00 87.38 72 LYS A CA 1
ATOM 552 C C . LYS A 1 72 ? 11.940 -12.101 -16.133 1.00 87.38 72 LYS A C 1
ATOM 554 O O . LYS A 1 72 ? 11.166 -12.640 -15.333 1.00 87.38 72 LYS A O 1
ATOM 559 N N . VAL A 1 73 ? 12.852 -11.206 -15.760 1.00 90.81 73 VAL A N 1
ATOM 560 C CA . VAL A 1 73 ? 12.954 -10.654 -14.402 1.00 90.81 73 VAL A CA 1
ATOM 561 C C . VAL A 1 73 ? 12.281 -9.289 -14.384 1.00 90.81 73 VAL A C 1
ATOM 563 O O . VAL A 1 73 ? 12.548 -8.441 -15.226 1.00 90.81 73 VAL A O 1
ATOM 566 N N . TYR A 1 74 ? 11.388 -9.094 -13.425 1.00 91.69 74 TYR A N 1
ATOM 567 C CA . TYR A 1 74 ? 10.703 -7.836 -13.170 1.00 91.69 74 TYR A CA 1
ATOM 568 C C . TYR A 1 74 ? 11.068 -7.341 -11.781 1.00 91.69 74 TYR A C 1
ATOM 570 O O . TYR A 1 74 ? 11.047 -8.119 -10.827 1.00 91.69 74 TYR A O 1
ATOM 578 N N . THR A 1 75 ? 11.321 -6.048 -11.651 1.00 91.06 75 THR A N 1
ATOM 579 C CA . THR A 1 75 ? 11.645 -5.425 -10.369 1.00 91.06 75 THR A CA 1
ATOM 580 C C . THR A 1 75 ? 10.424 -4.711 -9.818 1.00 91.06 75 THR A C 1
ATOM 582 O O . THR A 1 75 ? 9.909 -3.768 -10.426 1.00 91.06 75 THR A O 1
ATOM 585 N N . ASP A 1 76 ? 9.959 -5.178 -8.656 1.00 91.38 76 ASP A N 1
ATOM 586 C CA . ASP A 1 76 ? 9.001 -4.472 -7.812 1.00 91.38 76 ASP A CA 1
ATOM 587 C C . ASP A 1 76 ? 9.745 -3.340 -7.088 1.00 91.38 76 ASP A C 1
ATOM 589 O O . ASP A 1 76 ? 10.643 -3.617 -6.276 1.00 91.38 76 ASP A O 1
ATOM 593 N N . PRO A 1 77 ? 9.431 -2.066 -7.390 1.00 89.06 77 PRO A N 1
ATOM 594 C CA . PRO A 1 77 ? 10.149 -0.932 -6.824 1.00 89.06 77 PRO A CA 1
ATOM 595 C C . PRO A 1 77 ? 10.047 -0.854 -5.298 1.00 89.06 77 PRO A C 1
ATOM 597 O O . PRO A 1 77 ? 9.234 -1.525 -4.665 1.00 89.06 77 PRO A O 1
ATOM 600 N N . MET A 1 78 ? 10.863 0.025 -4.711 1.00 90.00 78 MET A N 1
ATOM 601 C CA . MET A 1 78 ? 10.965 0.206 -3.262 1.00 90.00 78 MET A CA 1
ATOM 602 C C . MET A 1 78 ? 9.595 0.480 -2.625 1.00 90.00 78 MET A C 1
ATOM 604 O O . MET A 1 78 ? 8.962 1.507 -2.896 1.00 90.00 78 MET A O 1
ATOM 608 N N . HIS A 1 79 ? 9.160 -0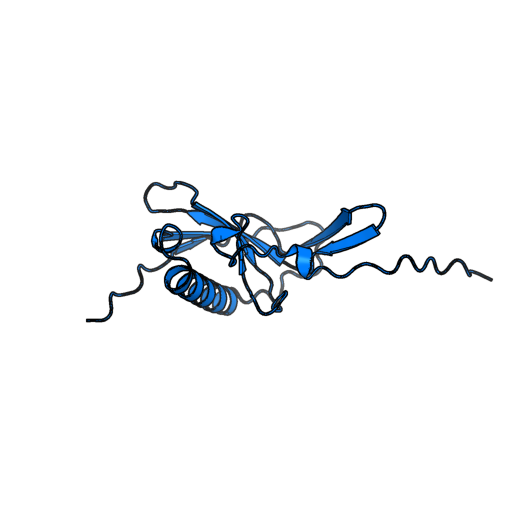.416 -1.743 1.00 91.19 79 HIS A N 1
ATOM 609 C CA . HIS A 1 79 ? 7.865 -0.331 -1.079 1.00 91.19 79 HIS A CA 1
ATOM 610 C C . HIS A 1 79 ? 7.897 -0.966 0.312 1.00 91.19 79 HIS A C 1
ATOM 612 O O . HIS A 1 79 ? 8.801 -1.720 0.646 1.00 91.19 79 HIS A O 1
ATOM 618 N N . THR A 1 80 ? 6.891 -0.664 1.132 1.00 90.75 80 THR A N 1
ATOM 619 C CA . THR A 1 80 ? 6.626 -1.376 2.393 1.00 90.75 80 THR A CA 1
ATOM 620 C C . THR A 1 80 ? 5.240 -2.001 2.348 1.00 90.75 80 THR A C 1
ATOM 622 O O . THR A 1 80 ? 4.313 -1.470 1.721 1.00 90.75 80 THR A O 1
ATOM 625 N N . VAL A 1 81 ? 5.090 -3.144 3.010 1.00 93.31 81 VAL A N 1
ATOM 626 C CA . VAL A 1 81 ? 3.812 -3.839 3.112 1.00 93.31 81 VAL A CA 1
ATOM 627 C C . VAL A 1 81 ? 3.080 -3.384 4.369 1.00 93.31 81 VAL A C 1
ATOM 629 O O . VAL A 1 81 ? 3.628 -3.323 5.472 1.00 93.31 81 VAL A O 1
ATOM 632 N N . LEU A 1 82 ? 1.798 -3.090 4.185 1.00 94.94 82 LEU A N 1
ATOM 633 C CA . LEU A 1 82 ? 0.879 -2.666 5.225 1.00 94.94 82 LEU A CA 1
ATOM 634 C C . LEU A 1 82 ? -0.259 -3.674 5.361 1.00 94.94 82 LEU A C 1
ATOM 636 O O . LEU A 1 82 ? -0.835 -4.128 4.367 1.00 94.94 82 LEU A O 1
ATOM 640 N N . GLU A 1 83 ? -0.652 -3.968 6.593 1.00 95.31 83 GLU A N 1
ATOM 641 C CA . GLU A 1 83 ? -1.880 -4.689 6.891 1.00 95.31 83 GLU A CA 1
ATOM 642 C C . GLU A 1 83 ? -2.983 -3.725 7.329 1.00 95.31 83 GLU A C 1
ATOM 644 O O . GLU A 1 83 ? -2.790 -2.866 8.186 1.00 95.31 83 GLU A O 1
ATOM 649 N N . MET A 1 84 ? -4.170 -3.886 6.744 1.00 92.94 84 MET A N 1
ATOM 650 C CA . MET A 1 84 ? -5.351 -3.105 7.090 1.00 92.94 84 MET A CA 1
ATOM 651 C C . MET A 1 84 ? -6.339 -3.959 7.872 1.00 92.94 84 MET A C 1
ATOM 653 O O . MET A 1 84 ? -6.789 -5.001 7.381 1.00 92.94 84 MET A O 1
ATOM 657 N N . LYS A 1 85 ? -6.735 -3.488 9.053 1.00 92.56 85 LYS A N 1
ATOM 658 C CA . LYS A 1 85 ? -7.623 -4.203 9.978 1.00 92.56 85 LYS A CA 1
ATOM 659 C C . LYS A 1 85 ? -8.816 -3.343 10.386 1.00 92.56 85 LYS A C 1
ATOM 661 O O . LYS A 1 85 ? -8.753 -2.117 10.309 1.00 92.56 85 LYS A O 1
ATOM 666 N N . ASN A 1 86 ? -9.904 -3.985 10.809 1.00 89.81 86 ASN A N 1
ATOM 667 C CA . ASN A 1 86 ? -11.055 -3.314 11.426 1.00 89.81 86 ASN A CA 1
ATOM 668 C C . ASN A 1 86 ? -11.009 -3.386 12.963 1.00 89.81 86 ASN A C 1
ATOM 670 O O . ASN A 1 86 ? -10.105 -3.984 13.539 1.00 89.81 86 ASN A O 1
ATOM 674 N N . GLU A 1 87 ? -12.026 -2.826 13.621 1.00 84.69 87 GLU A N 1
ATOM 675 C CA . GLU A 1 87 ? -12.141 -2.753 15.088 1.00 84.69 87 GLU A CA 1
ATOM 676 C C . GLU A 1 87 ? -12.144 -4.120 15.784 1.00 84.69 87 GLU A C 1
ATOM 678 O O . GLU A 1 87 ? -11.801 -4.219 16.955 1.00 84.69 87 GLU A O 1
ATOM 683 N N . LYS A 1 88 ? -12.505 -5.189 15.066 1.00 85.75 88 LYS A N 1
ATOM 684 C CA . LYS A 1 88 ? -12.486 -6.567 15.578 1.00 85.75 88 LYS A CA 1
ATOM 685 C C . LYS A 1 88 ? -11.129 -7.250 15.367 1.00 85.75 88 LYS A C 1
ATOM 687 O O . LYS A 1 88 ? -11.079 -8.476 15.343 1.00 85.75 88 LYS A O 1
ATOM 692 N N . ASP A 1 89 ? -10.080 -6.469 15.097 1.00 75.44 89 ASP A N 1
ATOM 693 C CA . ASP A 1 89 ? -8.733 -6.910 14.698 1.00 75.44 89 ASP A CA 1
ATOM 694 C C . ASP A 1 89 ? -8.735 -7.867 13.489 1.00 75.44 89 ASP A C 1
ATOM 696 O O . ASP A 1 89 ? -7.781 -8.591 13.212 1.00 75.44 89 ASP A O 1
ATOM 700 N N . LYS A 1 90 ? -9.826 -7.878 12.711 1.00 87.12 90 LYS A N 1
ATOM 701 C CA . LYS A 1 90 ? -9.944 -8.750 11.547 1.00 87.12 90 LYS A CA 1
ATOM 702 C C . LYS A 1 90 ? -9.255 -8.084 10.367 1.00 87.12 90 LYS A C 1
ATOM 704 O O . LYS A 1 90 ? -9.684 -7.016 9.915 1.00 87.12 90 LYS A O 1
ATOM 709 N N . ARG A 1 91 ? -8.250 -8.765 9.812 1.00 90.75 91 ARG A N 1
ATOM 710 C CA . ARG A 1 91 ? -7.604 -8.375 8.555 1.00 90.75 91 ARG A CA 1
ATOM 711 C C . ARG A 1 91 ? -8.640 -8.202 7.443 1.00 90.75 91 ARG A C 1
ATOM 713 O O . ARG A 1 91 ? -9.421 -9.104 7.127 1.00 90.75 91 ARG A O 1
ATOM 720 N N . ILE A 1 92 ? -8.614 -7.032 6.816 1.00 90.31 92 ILE A N 1
ATOM 721 C CA . ILE A 1 92 ? -9.429 -6.680 5.653 1.00 90.31 92 ILE A CA 1
ATOM 722 C C . ILE A 1 92 ? -8.656 -7.004 4.375 1.00 90.31 92 ILE A C 1
ATOM 724 O O . ILE A 1 92 ? -9.189 -7.676 3.485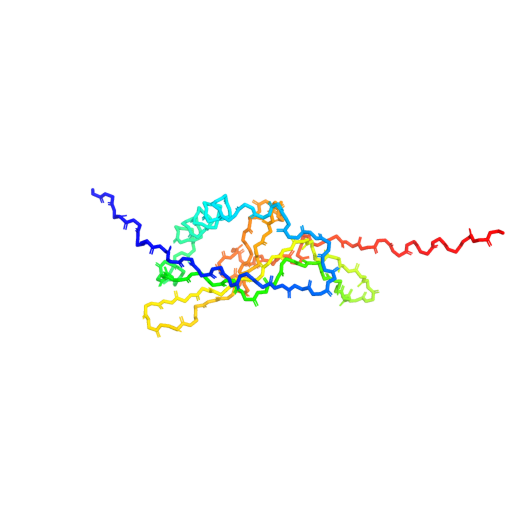 1.00 90.31 92 ILE A O 1
ATOM 728 N N . THR A 1 93 ? -7.418 -6.517 4.279 1.00 93.19 93 THR A N 1
ATOM 729 C CA . THR A 1 93 ? -6.499 -6.710 3.150 1.00 93.19 93 THR A CA 1
ATOM 730 C C . THR A 1 93 ? -5.073 -6.355 3.571 1.00 93.19 93 THR A C 1
ATOM 732 O O . THR A 1 93 ? -4.863 -5.749 4.617 1.00 93.19 93 THR A O 1
ATOM 735 N N . THR A 1 94 ? -4.107 -6.726 2.743 1.00 95.25 94 THR A N 1
ATOM 736 C CA . THR A 1 94 ? -2.768 -6.123 2.707 1.00 95.25 94 THR A CA 1
ATOM 737 C C . THR A 1 94 ? -2.686 -5.116 1.564 1.00 95.25 94 THR A C 1
ATOM 739 O O . THR A 1 94 ? -3.501 -5.169 0.629 1.00 95.25 94 THR A O 1
ATOM 742 N N . ALA A 1 95 ? -1.738 -4.192 1.660 1.00 95.38 95 ALA A N 1
ATOM 743 C CA . ALA A 1 95 ? -1.434 -3.213 0.631 1.00 95.38 95 ALA A CA 1
ATOM 744 C C . ALA A 1 95 ? 0.077 -2.982 0.542 1.00 95.38 95 ALA A C 1
ATOM 746 O O . ALA A 1 95 ? 0.755 -2.964 1.564 1.00 95.38 95 ALA A O 1
ATOM 747 N N . HIS A 1 96 ? 0.568 -2.771 -0.671 1.00 95.44 96 HIS A N 1
ATOM 748 C CA . HIS A 1 96 ? 1.923 -2.318 -0.947 1.00 95.44 96 HIS A CA 1
ATOM 749 C C . HIS A 1 96 ? 1.880 -0.802 -1.045 1.00 95.44 96 HIS A C 1
ATOM 751 O O . HIS A 1 96 ? 1.094 -0.249 -1.824 1.00 95.44 96 HIS A O 1
ATOM 757 N N . PHE A 1 97 ? 2.676 -0.141 -0.220 1.00 94.19 97 PHE A N 1
ATOM 758 C CA . PHE A 1 97 ? 2.791 1.300 -0.217 1.00 94.19 97 PHE A CA 1
ATOM 759 C C . PHE A 1 97 ? 4.127 1.720 -0.824 1.00 94.19 97 PHE A C 1
ATOM 761 O O . PHE A 1 97 ? 5.192 1.398 -0.296 1.00 94.19 97 PHE A O 1
ATOM 768 N N . TYR A 1 98 ? 4.034 2.451 -1.931 1.00 92.38 98 TYR A N 1
ATOM 769 C CA . TYR A 1 98 ? 5.163 2.956 -2.698 1.00 92.38 98 TYR A CA 1
ATOM 770 C C . TYR A 1 98 ? 5.383 4.426 -2.369 1.00 92.38 98 TYR A C 1
ATOM 772 O O . TYR A 1 98 ? 4.427 5.198 -2.298 1.00 92.38 98 TYR A O 1
ATOM 780 N N . TRP A 1 99 ? 6.639 4.821 -2.171 1.00 83.75 99 TRP A N 1
ATOM 781 C CA . TRP A 1 99 ? 6.980 6.209 -1.848 1.00 83.75 99 TRP A CA 1
ATOM 782 C C . TRP A 1 99 ? 6.828 7.127 -3.061 1.00 83.75 99 TRP A C 1
ATOM 784 O O . TRP A 1 99 ? 6.254 8.215 -2.969 1.00 83.75 99 TRP A O 1
ATOM 794 N N . ASP A 1 100 ? 7.268 6.616 -4.205 1.00 86.69 100 ASP A N 1
ATOM 795 C CA . ASP A 1 100 ? 7.022 7.171 -5.523 1.00 86.69 100 ASP A CA 1
ATOM 796 C C . ASP A 1 100 ? 5.886 6.384 -6.166 1.00 86.69 100 ASP A C 1
ATOM 798 O O . ASP A 1 100 ? 5.861 5.156 -6.126 1.00 86.69 100 ASP A O 1
ATOM 802 N N . LYS A 1 101 ? 4.894 7.089 -6.715 1.00 90.94 101 LYS A N 1
ATOM 803 C CA . LYS A 1 101 ? 3.687 6.449 -7.247 1.00 90.94 101 LYS A CA 1
ATOM 804 C C . LYS A 1 101 ? 4.045 5.388 -8.286 1.00 90.94 101 LYS A C 1
ATOM 806 O O . LYS A 1 101 ? 4.574 5.722 -9.342 1.00 90.94 101 LYS A O 1
ATOM 811 N N . LEU A 1 102 ? 3.609 4.156 -8.057 1.00 94.56 102 LEU A N 1
ATOM 812 C CA . LEU A 1 102 ? 3.643 3.103 -9.062 1.00 94.56 102 LEU A CA 1
ATOM 813 C C . LEU A 1 102 ? 2.339 3.138 -9.862 1.00 94.56 102 LEU A C 1
ATOM 815 O O . LEU A 1 102 ? 1.254 3.072 -9.278 1.00 94.56 102 LEU A O 1
ATOM 819 N N . GLY A 1 103 ? 2.414 3.296 -11.186 1.00 92.75 103 GLY A N 1
ATOM 820 C CA . GLY A 1 103 ? 1.215 3.391 -12.033 1.00 92.75 103 GLY A CA 1
ATOM 821 C C . GLY A 1 103 ? 0.259 4.522 -11.620 1.00 92.75 103 GLY A C 1
ATOM 822 O O . GLY A 1 103 ? -0.960 4.387 -11.714 1.00 92.75 103 GLY A O 1
ATOM 823 N N . GLY A 1 104 ? 0.793 5.620 -11.068 1.00 93.31 104 GLY A N 1
ATOM 824 C CA . GLY A 1 104 ? -0.000 6.760 -10.592 1.00 93.31 104 GLY A CA 1
ATOM 825 C C . GLY A 1 104 ? -0.652 6.591 -9.209 1.00 93.31 104 GLY A C 1
ATOM 826 O O . GLY A 1 104 ? -1.350 7.509 -8.761 1.00 93.31 104 GLY A O 1
ATOM 827 N N . LYS A 1 105 ? -0.403 5.481 -8.496 1.00 93.44 105 LYS A N 1
ATOM 828 C CA . LYS A 1 105 ? -0.968 5.189 -7.166 1.00 93.44 105 LYS A CA 1
ATOM 829 C C . LYS A 1 105 ? 0.124 5.013 -6.108 1.00 93.44 105 LYS A C 1
ATOM 831 O O . LYS A 1 105 ? 1.182 4.464 -6.386 1.00 93.44 105 LYS A O 1
ATOM 836 N N . TYR A 1 106 ? -0.159 5.453 -4.881 1.00 95.00 106 TYR A N 1
ATOM 837 C CA . TYR A 1 106 ? 0.706 5.194 -3.721 1.00 95.00 106 TYR A CA 1
ATOM 838 C C . TYR A 1 106 ? 0.395 3.859 -3.040 1.00 95.00 106 TYR A C 1
ATOM 840 O O . TYR A 1 106 ? 1.279 3.271 -2.432 1.00 95.00 106 TYR A O 1
ATOM 848 N N . LEU A 1 107 ? -0.850 3.377 -3.131 1.00 95.00 107 LEU A N 1
ATOM 849 C CA . LEU A 1 107 ? -1.272 2.093 -2.574 1.00 95.00 107 LEU A CA 1
ATOM 850 C C . LEU A 1 107 ? -1.751 1.151 -3.667 1.00 95.00 107 LEU A C 1
ATOM 852 O O . LEU A 1 107 ? -2.643 1.495 -4.445 1.00 95.00 107 LEU A O 1
ATOM 856 N N . TRP A 1 108 ? -1.222 -0.066 -3.630 1.00 96.06 108 TRP A N 1
ATOM 857 C CA . TRP A 1 108 ? -1.731 -1.204 -4.380 1.00 96.06 108 TRP A CA 1
ATOM 858 C C . TRP A 1 108 ? -2.208 -2.280 -3.415 1.00 96.06 108 TRP A C 1
ATOM 860 O O . TRP A 1 108 ? -1.433 -2.849 -2.650 1.00 96.06 108 TRP A O 1
ATOM 870 N N . TYR A 1 109 ? -3.507 -2.559 -3.423 1.00 94.31 109 TYR A N 1
ATOM 871 C CA . TYR A 1 109 ? -4.101 -3.553 -2.536 1.00 94.31 109 TYR A CA 1
ATOM 872 C C . TYR A 1 109 ? -3.920 -4.958 -3.105 1.00 94.31 109 TYR A C 1
ATOM 874 O O . TYR A 1 109 ? -4.110 -5.170 -4.300 1.00 94.31 109 TYR A O 1
ATOM 882 N N . SER A 1 110 ? -3.670 -5.955 -2.253 1.00 92.94 110 SER A N 1
ATOM 883 C CA . SER A 1 110 ? -3.610 -7.354 -2.712 1.00 92.94 110 SER A CA 1
ATOM 884 C C . SER A 1 110 ? -4.957 -7.846 -3.270 1.00 92.94 110 SER A C 1
ATOM 886 O O . SER A 1 110 ? -5.008 -8.773 -4.071 1.00 92.94 110 SER A O 1
ATOM 888 N N . LYS A 1 111 ? -6.072 -7.222 -2.863 1.00 90.00 111 LYS A N 1
ATOM 889 C CA . LYS A 1 111 ? -7.395 -7.442 -3.462 1.00 90.00 111 LYS A CA 1
ATOM 890 C C . LYS A 1 111 ? -7.608 -6.492 -4.640 1.00 90.00 111 LYS A C 1
ATOM 892 O O . LYS 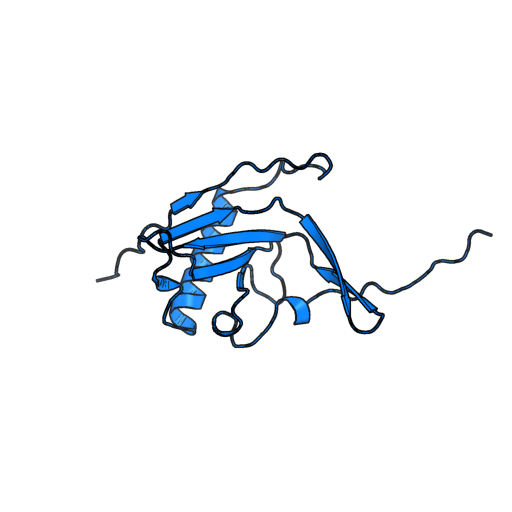A 1 111 ? -7.873 -5.309 -4.431 1.00 90.00 111 LYS A O 1
ATOM 897 N N . LEU A 1 112 ? -7.606 -7.037 -5.858 1.00 89.94 112 LEU A N 1
ATOM 898 C CA . LEU A 1 112 ? -7.748 -6.275 -7.110 1.00 89.94 112 LEU A CA 1
ATOM 899 C C . LEU A 1 112 ? -9.031 -5.432 -7.189 1.00 89.94 112 LEU A C 1
ATOM 901 O O . LEU A 1 112 ? -9.053 -4.390 -7.841 1.00 89.94 112 LEU A O 1
ATOM 905 N N . THR A 1 113 ? -10.099 -5.825 -6.487 1.00 88.56 113 THR A N 1
ATOM 906 C CA . THR A 1 113 ? -11.350 -5.048 -6.427 1.00 88.56 113 THR A CA 1
ATOM 907 C C . THR A 1 113 ? -11.154 -3.642 -5.860 1.00 88.56 113 THR A C 1
ATOM 909 O O . THR A 1 113 ? -11.944 -2.758 -6.163 1.00 88.56 113 THR A O 1
ATOM 912 N N . PHE A 1 114 ? -10.112 -3.413 -5.054 1.00 88.75 114 PHE A N 1
ATOM 913 C CA . PHE A 1 114 ? -9.778 -2.085 -4.526 1.00 88.75 114 PHE A CA 1
ATOM 914 C C . PHE A 1 114 ? -8.815 -1.299 -5.425 1.00 88.75 114 PHE A C 1
ATOM 916 O O . PHE A 1 114 ? -8.497 -0.152 -5.123 1.00 88.75 114 PHE A O 1
ATOM 923 N N . ASN A 1 115 ? -8.384 -1.895 -6.538 1.00 90.31 115 ASN A N 1
ATOM 924 C CA . ASN A 1 115 ? -7.497 -1.284 -7.523 1.00 90.31 115 ASN A CA 1
ATOM 925 C C . ASN A 1 115 ? -8.193 -1.018 -8.869 1.00 90.31 115 ASN A C 1
ATOM 927 O O . ASN A 1 115 ? -7.520 -0.570 -9.797 1.00 90.31 115 ASN A O 1
ATOM 931 N N . GLY A 1 116 ? -9.491 -1.318 -9.004 1.00 87.81 116 GLY A N 1
ATOM 932 C CA . GLY A 1 116 ? -10.185 -1.295 -10.297 1.00 87.81 116 GLY A CA 1
ATOM 933 C C . GLY A 1 116 ? -9.799 -2.469 -11.205 1.00 87.81 116 GLY A C 1
ATOM 934 O O . GLY A 1 116 ? -9.633 -2.278 -12.400 1.00 87.81 116 GLY A O 1
ATOM 935 N N . ALA A 1 117 ? -9.611 -3.661 -10.627 1.00 89.38 117 ALA A N 1
ATOM 936 C CA . ALA A 1 117 ? -9.165 -4.895 -11.290 1.00 89.38 117 ALA A CA 1
ATOM 937 C C . ALA A 1 117 ? -7.701 -4.916 -11.787 1.00 89.38 117 ALA A C 1
ATOM 939 O O . ALA A 1 117 ? -7.252 -5.956 -12.253 1.00 89.38 117 ALA A O 1
ATOM 940 N N . ALA A 1 118 ? -6.945 -3.828 -11.612 1.00 91.75 118 ALA A N 1
ATOM 941 C CA . ALA A 1 118 ? -5.522 -3.754 -11.953 1.00 91.75 118 ALA A CA 1
ATOM 942 C C . ALA A 1 118 ? -4.599 -4.291 -10.841 1.00 91.75 118 ALA A C 1
ATOM 944 O O . ALA A 1 118 ? -4.953 -4.281 -9.652 1.00 91.75 118 ALA A O 1
ATOM 945 N N . SER A 1 119 ? -3.385 -4.685 -11.224 1.00 93.12 119 SER A N 1
ATOM 946 C CA . SER A 1 119 ? -2.321 -5.176 -10.343 1.00 93.12 119 SER A CA 1
ATOM 947 C C . SER A 1 119 ? -1.125 -4.217 -10.323 1.00 93.12 119 SER A C 1
ATOM 949 O O . SER A 1 119 ? -0.838 -3.563 -11.320 1.00 93.12 119 SER A O 1
ATOM 951 N N . SER A 1 120 ? -0.369 -4.161 -9.218 1.00 93.94 120 SER A N 1
ATOM 952 C CA . SER A 1 120 ? 0.913 -3.428 -9.196 1.00 93.94 120 SER A CA 1
ATOM 953 C C . SER A 1 120 ? 1.898 -3.981 -10.226 1.00 93.94 120 SER A C 1
ATOM 955 O O . SER A 1 120 ? 2.664 -3.224 -10.815 1.00 93.94 120 SER A O 1
ATOM 957 N N . LYS A 1 121 ? 1.814 -5.291 -10.490 1.00 92.25 121 LYS A N 1
ATOM 958 C CA . LYS A 1 121 ? 2.659 -6.014 -11.448 1.00 92.25 121 LYS A CA 1
ATOM 959 C C . LYS A 1 121 ? 2.599 -5.459 -12.864 1.00 92.25 121 LYS A C 1
ATOM 961 O O . LYS A 1 121 ? 3.583 -5.552 -13.583 1.00 92.25 121 LYS A O 1
ATOM 966 N N . ASP A 1 122 ? 1.475 -4.850 -13.233 1.00 92.75 122 ASP A N 1
ATOM 967 C CA . ASP A 1 122 ? 1.264 -4.260 -14.559 1.00 92.75 122 ASP A CA 1
ATOM 968 C C . ASP A 1 122 ? 2.161 -3.026 -14.792 1.00 92.75 122 ASP A C 1
ATOM 970 O O . ASP A 1 122 ? 2.225 -2.488 -15.895 1.00 92.75 122 ASP A O 1
ATOM 974 N N . HIS A 1 123 ? 2.842 -2.560 -13.742 1.00 93.56 123 HIS A N 1
ATOM 975 C CA . HIS A 1 123 ? 3.697 -1.378 -13.739 1.00 93.56 123 HIS A CA 1
ATOM 976 C C . HIS A 1 123 ? 5.133 -1.671 -13.288 1.00 93.56 123 HIS A C 1
ATOM 978 O O . HIS A 1 123 ? 5.911 -0.732 -13.115 1.00 93.56 123 HIS A O 1
ATOM 984 N N . TRP A 1 124 ? 5.481 -2.938 -13.057 1.00 93.25 124 TRP A N 1
ATOM 985 C CA . TRP A 1 124 ? 6.853 -3.319 -12.737 1.00 93.25 124 TRP A CA 1
ATOM 986 C C . TRP A 1 124 ? 7.774 -3.104 -13.934 1.00 93.25 124 TRP A C 1
ATOM 988 O O . TRP A 1 124 ? 7.351 -3.176 -15.088 1.00 93.25 124 TRP A O 1
ATOM 998 N N . ILE A 1 125 ? 9.041 -2.831 -13.640 1.00 87.31 125 ILE A N 1
ATOM 999 C CA . ILE A 1 125 ? 10.057 -2.595 -14.662 1.00 87.31 125 ILE A CA 1
ATOM 1000 C C . ILE A 1 125 ? 10.664 -3.952 -15.008 1.00 87.31 125 ILE A C 1
ATOM 1002 O O . ILE A 1 125 ? 11.123 -4.658 -14.113 1.00 87.31 125 ILE A O 1
ATOM 1006 N N . GLU A 1 126 ? 10.626 -4.335 -16.282 1.00 89.38 126 GLU A N 1
ATOM 1007 C CA . GLU A 1 126 ? 11.404 -5.474 -16.772 1.00 89.38 126 GLU A CA 1
ATOM 1008 C C . GLU A 1 126 ? 12.886 -5.108 -16.659 1.00 89.38 126 GLU A C 1
ATOM 1010 O O . GLU A 1 126 ? 13.305 -4.071 -17.174 1.00 89.38 126 GLU A O 1
ATOM 1015 N N . GLU A 1 127 ? 13.669 -5.914 -15.945 1.00 83.25 127 GLU A N 1
ATOM 1016 C CA . GLU A 1 127 ? 15.118 -5.778 -16.001 1.00 83.25 127 GLU A CA 1
ATOM 1017 C C . GLU A 1 127 ? 15.558 -6.288 -17.369 1.00 83.25 127 GLU A C 1
ATOM 1019 O O . GLU A 1 127 ? 15.411 -7.477 -17.676 1.00 83.25 127 GLU A O 1
ATOM 1024 N N . ASP A 1 128 ? 16.086 -5.381 -18.195 1.00 64.06 128 ASP A N 1
ATOM 1025 C CA . ASP A 1 128 ? 16.811 -5.783 -19.389 1.00 64.06 128 ASP A CA 1
ATOM 1026 C C . ASP A 1 128 ? 17.903 -6.743 -18.931 1.00 64.06 128 ASP A C 1
ATOM 1028 O O . ASP A 1 128 ? 18.810 -6.380 -18.179 1.00 64.06 128 ASP A O 1
ATOM 1032 N N . SER A 1 129 ? 17.805 -7.988 -19.385 1.00 54.56 129 SER A N 1
ATOM 1033 C CA . SER A 1 129 ? 18.862 -8.982 -19.240 1.00 54.56 129 SER A CA 1
ATOM 1034 C C . SER A 1 129 ? 20.012 -8.619 -20.184 1.00 54.56 129 SER A C 1
ATOM 1036 O O . SER A 1 129 ? 20.379 -9.401 -21.052 1.00 54.56 129 SER A O 1
ATOM 1038 N N . ASN A 1 130 ? 20.549 -7.404 -20.067 1.00 44.50 130 ASN A N 1
ATOM 1039 C CA . ASN A 1 130 ? 21.844 -7.074 -20.627 1.00 44.50 130 ASN A CA 1
ATOM 1040 C C . ASN A 1 130 ? 22.883 -7.573 -19.631 1.00 44.50 130 ASN A C 1
ATOM 1042 O O . ASN A 1 130 ? 23.406 -6.830 -18.800 1.00 44.50 130 ASN A O 1
ATOM 1046 N N . ASP A 1 131 ? 23.165 -8.870 -19.750 1.00 44.69 131 ASP A N 1
ATOM 1047 C CA . ASP A 1 131 ? 24.519 -9.363 -19.563 1.00 44.69 131 ASP A CA 1
ATOM 1048 C C . ASP A 1 131 ? 25.436 -8.488 -20.431 1.00 44.69 131 ASP A C 1
ATOM 1050 O O . ASP A 1 131 ? 25.625 -8.727 -21.624 1.00 44.69 131 ASP A O 1
ATOM 1054 N N . GLU A 1 132 ? 26.039 -7.461 -19.831 1.00 48.16 132 GLU A N 1
ATOM 1055 C CA . GLU A 1 132 ? 27.370 -7.032 -20.248 1.00 48.16 132 GLU A CA 1
ATOM 1056 C C . GLU A 1 132 ? 28.359 -8.146 -19.871 1.00 48.16 132 GLU A C 1
ATOM 1058 O O . GLU A 1 132 ? 29.208 -8.030 -18.986 1.00 48.16 132 GLU A O 1
ATOM 1063 N N . GLU A 1 133 ? 28.266 -9.253 -20.606 1.00 50.00 133 GLU A N 1
ATOM 1064 C CA . GLU A 1 133 ? 29.428 -10.036 -20.982 1.00 50.00 133 GLU A CA 1
ATOM 1065 C C . GLU A 1 133 ? 30.300 -9.119 -21.850 1.00 50.00 133 GLU A C 1
ATOM 1067 O O . GLU A 1 133 ? 30.108 -9.012 -23.059 1.00 50.00 133 GLU A O 1
ATOM 1072 N N . LYS A 1 134 ? 31.210 -8.374 -21.215 1.00 45.62 134 LYS A N 1
ATOM 1073 C CA . LYS A 1 134 ? 32.450 -7.860 -21.820 1.00 45.62 134 LYS A CA 1
ATOM 1074 C C . LYS A 1 134 ? 33.369 -7.304 -20.735 1.00 45.62 134 LYS A C 1
ATOM 1076 O O . LYS A 1 134 ? 33.539 -6.102 -20.560 1.00 45.62 134 LYS A O 1
ATOM 1081 N N . LYS A 1 135 ? 34.004 -8.221 -20.006 1.00 42.72 135 LYS A N 1
ATOM 1082 C CA . LYS A 1 135 ? 35.379 -7.982 -19.566 1.00 42.72 135 LYS A CA 1
ATOM 1083 C C . LYS A 1 135 ? 36.278 -8.421 -20.718 1.00 42.72 135 LYS A C 1
ATOM 1085 O O . LYS A 1 135 ? 36.449 -9.620 -20.923 1.00 42.72 135 LYS A O 1
ATOM 1090 N N . GLU A 1 136 ? 36.731 -7.448 -21.504 1.00 45.25 136 GLU A N 1
ATOM 1091 C CA . GLU A 1 136 ? 37.972 -7.577 -22.283 1.00 45.25 136 GLU A CA 1
ATOM 1092 C C . GLU A 1 136 ? 39.177 -7.741 -21.345 1.00 45.25 136 GLU A C 1
ATOM 1094 O O . GLU A 1 136 ? 39.128 -7.201 -20.210 1.00 45.25 136 GLU A O 1
#